Protein AF-A0A8B3CMM1-F1 (afdb_monomer_lite)

Secondary structure (DSSP, 8-state):
---TTSBP-TT-HHHHHHHHHT-GGGHHHHHHHHHHHHHTTSSTT-BHHHHHHHHHHHH-----

pLDDT: mean 87.43, std 11.06, 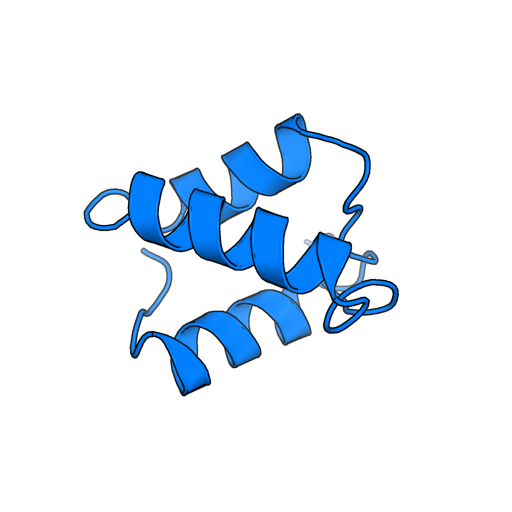range [43.22, 94.69]

Radius of gyration: 10.46 Å; chains: 1; bounding box: 22×27×22 Å

Foldseek 3Di:
DPQQQDQQALPDLVSLQVLLVQQVVCSVVSSVVSNVCVVVVVRNGPGNNRSQVVCCVPVVDHGD

Structure (mmCIF, N/CA/C/O backbone):
data_AF-A0A8B3CMM1-F1
#
_entry.id   AF-A0A8B3CMM1-F1
#
loop_
_atom_site.group_PDB
_atom_site.id
_atom_site.type_symbol
_atom_site.label_atom_id
_atom_site.label_alt_id
_atom_site.label_comp_id
_atom_site.label_asym_id
_atom_site.label_entity_id
_atom_site.label_seq_id
_atom_site.pdbx_PDB_ins_code
_atom_site.Cartn_x
_atom_site.Cartn_y
_atom_site.Cartn_z
_atom_site.occupancy
_atom_site.B_iso_or_equiv
_atom_site.auth_seq_id
_atom_site.auth_comp_id
_atom_site.auth_asym_id
_atom_site.auth_atom_id
_atom_site.pdbx_PDB_model_num
ATOM 1 N N . MET A 1 1 ? 11.257 15.248 -6.325 1.00 43.22 1 MET A N 1
ATOM 2 C CA . MET A 1 1 ? 9.878 15.036 -6.813 1.00 43.22 1 MET A CA 1
ATOM 3 C C . MET A 1 1 ? 9.913 14.011 -7.944 1.00 43.22 1 MET A C 1
ATOM 5 O O . MET A 1 1 ? 10.093 14.452 -9.063 1.00 43.22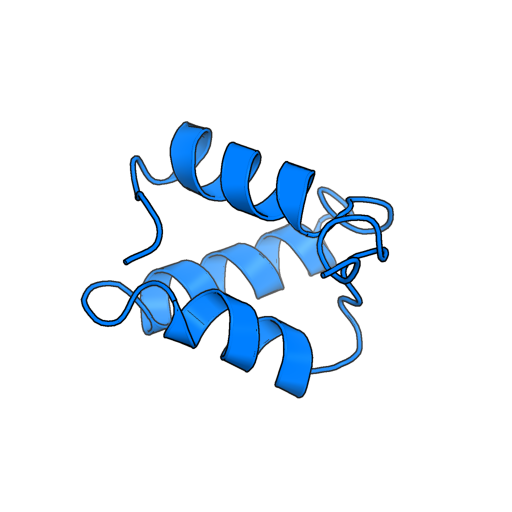 1 MET A O 1
ATOM 9 N N . THR A 1 2 ? 9.829 12.696 -7.670 1.00 46.00 2 THR A N 1
ATOM 10 C CA . THR A 1 2 ? 9.638 11.624 -8.697 1.00 46.00 2 THR A CA 1
ATOM 11 C C . THR A 1 2 ? 9.555 10.202 -8.088 1.00 46.00 2 THR A C 1
ATOM 13 O O . THR A 1 2 ? 10.012 9.239 -8.691 1.00 46.00 2 THR A O 1
ATOM 16 N N . SER A 1 3 ? 9.008 10.011 -6.881 1.00 56.31 3 SER A N 1
ATOM 17 C CA . SER A 1 3 ? 8.904 8.645 -6.310 1.00 56.31 3 SER A CA 1
ATOM 18 C C . SER A 1 3 ? 7.571 7.950 -6.601 1.00 56.31 3 SER A C 1
ATOM 20 O O . SER A 1 3 ? 7.527 6.729 -6.598 1.00 56.31 3 SER A O 1
ATOM 22 N N . ASP A 1 4 ? 6.513 8.690 -6.951 1.00 56.28 4 ASP A N 1
ATOM 23 C CA . ASP A 1 4 ? 5.167 8.129 -7.183 1.00 56.28 4 ASP A CA 1
ATOM 24 C C . ASP A 1 4 ? 5.051 7.245 -8.442 1.00 56.28 4 ASP A C 1
ATOM 26 O O . ASP A 1 4 ? 4.090 6.496 -8.606 1.00 56.28 4 ASP A O 1
ATOM 30 N N . HIS A 1 5 ? 6.041 7.330 -9.335 1.00 59.84 5 HIS A N 1
ATOM 31 C CA . HIS A 1 5 ? 6.121 6.542 -10.568 1.00 59.84 5 HIS A CA 1
ATOM 32 C C . HIS A 1 5 ? 6.909 5.241 -10.375 1.00 59.84 5 HIS A C 1
ATOM 34 O O . HIS A 1 5 ? 6.953 4.417 -11.286 1.00 59.84 5 HIS A O 1
ATOM 40 N N . LYS A 1 6 ? 7.553 5.055 -9.213 1.00 77.19 6 LYS A N 1
ATOM 41 C CA . LYS A 1 6 ? 8.228 3.799 -8.895 1.00 77.19 6 LYS A CA 1
ATOM 42 C C . LYS A 1 6 ? 7.181 2.737 -8.581 1.00 77.19 6 LYS A C 1
ATOM 44 O O . LYS A 1 6 ? 6.153 3.029 -7.956 1.00 77.19 6 LYS A O 1
ATOM 49 N N . LEU A 1 7 ? 7.455 1.526 -9.056 1.00 84.06 7 LEU A N 1
ATOM 50 C CA . LEU A 1 7 ? 6.659 0.353 -8.728 1.00 84.06 7 LEU A CA 1
ATOM 51 C C . LEU A 1 7 ? 6.640 0.176 -7.214 1.00 84.06 7 LEU A C 1
ATOM 53 O O . LEU A 1 7 ? 7.664 0.372 -6.565 1.00 84.06 7 LEU A O 1
ATOM 57 N N . PHE A 1 8 ? 5.460 -0.140 -6.701 1.00 87.94 8 PHE A N 1
ATOM 58 C CA . PHE A 1 8 ? 5.270 -0.518 -5.321 1.00 87.94 8 PHE A CA 1
ATOM 59 C C . PHE A 1 8 ? 5.834 -1.925 -5.114 1.00 87.94 8 PHE A C 1
ATOM 61 O O . PHE A 1 8 ? 5.416 -2.875 -5.778 1.00 87.94 8 PHE A O 1
ATOM 68 N N . ASN A 1 9 ? 6.794 -2.050 -4.214 1.00 85.88 9 ASN A N 1
ATOM 69 C CA . ASN A 1 9 ? 7.478 -3.269 -3.868 1.00 85.88 9 ASN A CA 1
ATOM 70 C C . ASN A 1 9 ? 6.761 -3.963 -2.708 1.00 85.88 9 ASN A C 1
ATOM 72 O O . ASN A 1 9 ? 6.822 -3.549 -1.551 1.00 85.88 9 ASN A O 1
ATOM 76 N N . CYS A 1 10 ? 6.090 -5.061 -3.038 1.00 86.12 10 CYS A N 1
ATOM 77 C CA . CYS A 1 10 ? 5.397 -5.907 -2.077 1.00 86.12 10 CYS A CA 1
ATOM 78 C C . CYS A 1 10 ? 6.330 -6.688 -1.140 1.00 86.12 10 CYS A C 1
ATOM 80 O O . CYS A 1 10 ? 5.887 -7.103 -0.067 1.00 86.12 10 CYS A O 1
ATOM 82 N N . ASP A 1 11 ? 7.587 -6.895 -1.536 1.00 84.75 11 ASP A N 1
ATOM 83 C CA . ASP A 1 11 ? 8.569 -7.667 -0.770 1.00 84.75 11 ASP A CA 1
ATOM 84 C C . ASP A 1 11 ? 9.318 -6.809 0.262 1.00 84.75 11 ASP A C 1
ATOM 86 O O . ASP A 1 11 ? 9.913 -7.337 1.203 1.00 84.75 11 ASP A O 1
ATOM 90 N N . GLU A 1 12 ? 9.255 -5.480 0.139 1.00 86.50 12 GLU A N 1
AT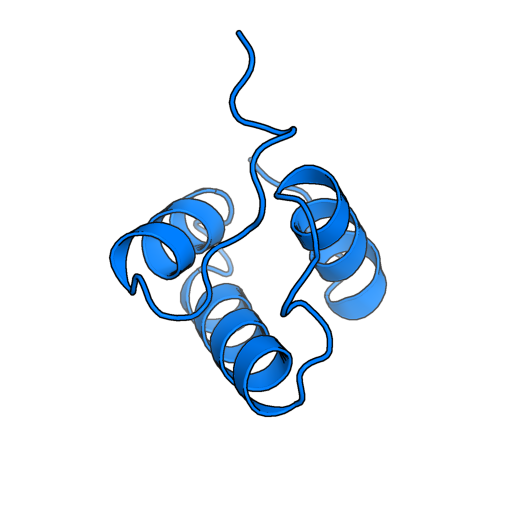OM 91 C CA . GLU A 1 12 ? 9.857 -4.559 1.099 1.00 86.50 12 GLU A CA 1
ATOM 92 C C . GLU A 1 12 ? 8.839 -4.082 2.136 1.00 86.50 12 GLU A C 1
ATOM 94 O O . GLU A 1 12 ? 8.013 -3.200 1.898 1.00 86.50 12 GLU A O 1
ATOM 99 N N . GLU A 1 13 ? 8.944 -4.623 3.353 1.00 86.94 13 GLU A N 1
ATOM 100 C CA . GLU A 1 13 ? 8.052 -4.246 4.456 1.00 86.94 13 GLU A CA 1
ATOM 101 C C . GLU A 1 13 ? 8.116 -2.741 4.779 1.00 86.94 13 GLU A C 1
ATOM 103 O O . GLU A 1 13 ? 7.096 -2.146 5.131 1.00 86.94 13 GLU A O 1
ATOM 108 N N . TYR A 1 14 ? 9.276 -2.104 4.579 1.00 86.56 14 TYR A N 1
ATOM 109 C CA . TYR A 1 14 ? 9.427 -0.655 4.727 1.00 86.56 14 TYR A CA 1
ATOM 110 C C . TYR A 1 14 ? 8.487 0.130 3.805 1.00 86.56 14 TYR A C 1
ATOM 112 O O . TYR A 1 14 ? 7.964 1.165 4.211 1.00 86.56 14 TYR A O 1
ATOM 120 N N . GLU A 1 15 ? 8.232 -0.355 2.590 1.00 88.06 15 GLU A N 1
ATOM 121 C CA . GLU A 1 15 ? 7.386 0.347 1.630 1.00 88.06 15 GLU A CA 1
ATOM 122 C C . GLU A 1 15 ? 5.903 0.245 1.999 1.00 88.06 15 GLU A C 1
ATOM 124 O O . GLU A 1 15 ? 5.161 1.230 1.956 1.00 88.06 15 GLU A O 1
ATOM 129 N N . VAL A 1 16 ? 5.491 -0.925 2.489 1.00 91.38 16 VAL A N 1
ATOM 130 C CA . VAL A 1 16 ? 4.162 -1.134 3.069 1.00 91.38 16 VAL A CA 1
ATOM 131 C C . VAL A 1 16 ? 3.952 -0.225 4.285 1.00 91.38 16 VAL A C 1
ATOM 133 O O . VAL A 1 16 ? 2.909 0.425 4.394 1.00 91.38 16 VAL A O 1
ATOM 136 N N . ASP A 1 17 ? 4.926 -0.151 5.197 1.00 91.62 17 ASP A N 1
ATOM 137 C CA . ASP A 1 17 ? 4.853 0.733 6.364 1.00 91.62 17 ASP A CA 1
ATOM 138 C C . ASP A 1 17 ? 4.881 2.215 5.978 1.00 91.62 17 ASP A C 1
ATOM 140 O O . ASP A 1 17 ? 4.142 3.004 6.572 1.00 91.62 17 ASP A O 1
ATOM 144 N N . TYR A 1 18 ? 5.665 2.595 4.965 1.00 91.56 18 TYR A N 1
ATOM 145 C CA . TYR A 1 18 ? 5.693 3.954 4.432 1.00 91.56 18 TYR A CA 1
ATOM 146 C C . TYR A 1 18 ? 4.318 4.358 3.901 1.00 91.56 18 TYR A C 1
ATOM 148 O O . TYR A 1 18 ? 3.759 5.355 4.362 1.00 91.56 18 TYR A O 1
ATOM 156 N N . VAL A 1 19 ? 3.717 3.560 3.013 1.00 91.38 19 VAL A N 1
ATOM 157 C CA . VAL A 1 19 ? 2.383 3.863 2.477 1.00 91.38 19 VAL A CA 1
ATOM 158 C C . VAL A 1 19 ? 1.340 3.884 3.588 1.00 91.38 19 VAL A C 1
ATOM 160 O O . VAL A 1 19 ? 0.525 4.801 3.632 1.00 91.38 19 VAL A O 1
ATOM 163 N N . ALA A 1 20 ? 1.378 2.931 4.521 1.00 93.12 20 ALA A N 1
ATOM 164 C CA . ALA A 1 20 ? 0.454 2.905 5.650 1.00 93.12 20 ALA A CA 1
ATOM 165 C C . ALA A 1 20 ? 0.609 4.129 6.573 1.00 93.12 20 ALA A C 1
ATOM 167 O O . ALA A 1 20 ? -0.386 4.617 7.112 1.00 93.12 20 ALA A O 1
ATOM 168 N N . SER A 1 21 ? 1.828 4.658 6.736 1.00 92.69 21 SER A N 1
ATOM 169 C CA . SER A 1 21 ? 2.094 5.848 7.556 1.00 92.69 21 SER A CA 1
ATOM 170 C C . SER A 1 21 ? 1.417 7.117 7.026 1.00 92.69 21 SER A C 1
ATOM 172 O O . SER A 1 21 ? 1.077 7.994 7.818 1.00 92.69 21 SER A O 1
ATOM 174 N N . LEU A 1 22 ? 1.123 7.178 5.720 1.00 93.12 22 LEU A N 1
ATOM 175 C CA . LEU A 1 22 ? 0.362 8.270 5.098 1.00 93.12 22 LEU A CA 1
ATOM 176 C C . LEU A 1 22 ? -1.119 8.286 5.517 1.00 93.12 22 LEU A C 1
ATOM 178 O O . LEU A 1 22 ? -1.838 9.240 5.225 1.00 93.12 22 LEU A O 1
ATOM 182 N N . TYR A 1 23 ? -1.587 7.240 6.201 1.00 93.81 23 TYR A N 1
ATOM 183 C CA . TYR A 1 23 ? -2.958 7.098 6.685 1.00 93.81 23 TYR A CA 1
ATOM 184 C C . TYR A 1 23 ? -2.955 6.887 8.205 1.00 93.81 23 TYR A C 1
ATOM 186 O O . TYR A 1 23 ? -3.345 5.818 8.671 1.00 93.81 23 TYR A O 1
ATOM 194 N N . PRO A 1 24 ? -2.547 7.877 9.020 1.00 90.56 24 PRO A N 1
ATOM 195 C CA . PRO A 1 24 ? -2.294 7.685 10.452 1.00 90.56 24 PRO A CA 1
ATOM 196 C C . PRO A 1 24 ? -3.506 7.138 11.222 1.00 90.56 24 PRO A C 1
ATOM 198 O O . PRO A 1 24 ? -3.353 6.251 12.058 1.00 90.56 24 PRO A O 1
ATOM 201 N N . ALA A 1 25 ? -4.721 7.587 10.890 1.00 92.19 25 ALA A N 1
ATOM 202 C CA . ALA A 1 25 ? -5.959 7.103 11.511 1.00 92.19 25 ALA A CA 1
ATOM 203 C C . ALA A 1 25 ? -6.361 5.673 11.090 1.00 92.19 25 ALA A C 1
ATOM 205 O O . ALA A 1 25 ? -7.187 5.047 11.745 1.00 92.19 25 ALA A O 1
ATOM 206 N N . ASN A 1 26 ? -5.807 5.158 9.990 1.00 92.81 26 ASN A N 1
ATOM 207 C CA . ASN A 1 26 ? -6.164 3.864 9.402 1.00 92.81 26 ASN A CA 1
ATOM 208 C C . ASN A 1 26 ? -4.929 3.009 9.081 1.00 92.81 26 ASN A C 1
ATOM 210 O O . ASN A 1 26 ? -5.002 2.116 8.237 1.00 92.81 26 ASN A O 1
ATOM 214 N N . ARG A 1 27 ? -3.798 3.267 9.748 1.00 93.12 27 ARG A N 1
ATOM 215 C CA . ARG A 1 27 ? -2.494 2.688 9.404 1.00 93.12 27 ARG A CA 1
ATOM 216 C C . ARG A 1 27 ? -2.544 1.165 9.346 1.00 93.12 27 ARG A C 1
ATOM 218 O O . ARG A 1 27 ? -2.197 0.582 8.326 1.00 93.12 27 ARG A O 1
ATOM 225 N N . GLU A 1 28 ? -3.043 0.531 10.404 1.00 93.56 28 GLU A N 1
ATOM 226 C CA . GLU A 1 28 ? -3.151 -0.931 10.493 1.00 93.56 28 GLU A CA 1
ATOM 227 C C . GLU A 1 28 ? -4.066 -1.511 9.405 1.00 93.56 28 GLU A C 1
ATOM 229 O O . GLU A 1 28 ? -3.756 -2.536 8.798 1.00 93.56 28 GLU A O 1
ATOM 234 N N . ARG A 1 29 ? -5.168 -0.816 9.096 1.00 94.19 29 ARG A N 1
ATOM 235 C CA . ARG A 1 29 ? -6.121 -1.230 8.060 1.00 94.19 29 ARG A CA 1
ATOM 236 C C . ARG A 1 29 ? -5.502 -1.157 6.665 1.00 94.19 29 ARG A C 1
ATOM 238 O O . ARG A 1 29 ? -5.664 -2.089 5.882 1.00 94.19 29 ARG A O 1
ATOM 245 N N . VAL A 1 30 ? -4.772 -0.082 6.365 1.00 94.31 30 VAL A N 1
ATOM 246 C CA . VAL A 1 30 ? -4.047 0.074 5.096 1.00 94.31 30 VAL A CA 1
ATOM 247 C C . VAL A 1 30 ? -2.918 -0.950 4.997 1.00 94.31 30 VAL A C 1
ATOM 249 O O . VAL A 1 30 ? -2.790 -1.608 3.971 1.00 94.31 30 VAL A O 1
ATOM 252 N N . LYS A 1 31 ? -2.156 -1.164 6.075 1.00 94.31 31 LYS A N 1
ATOM 253 C CA . LYS A 1 31 ? -1.085 -2.168 6.133 1.00 94.31 31 LYS A CA 1
ATOM 254 C C . LYS A 1 31 ? -1.607 -3.575 5.831 1.00 94.31 31 LYS A C 1
ATOM 256 O O . LYS A 1 31 ? -1.031 -4.273 4.998 1.00 94.31 31 LYS A O 1
ATOM 261 N N . ALA A 1 32 ? -2.712 -3.977 6.460 1.00 94.56 32 ALA A N 1
ATOM 262 C CA . ALA A 1 32 ? -3.353 -5.264 6.198 1.00 94.56 32 ALA A CA 1
ATOM 263 C C . ALA A 1 32 ? -3.841 -5.377 4.743 1.00 94.56 32 ALA A C 1
ATOM 265 O O . ALA A 1 32 ? -3.567 -6.376 4.081 1.00 94.56 32 ALA A O 1
ATOM 266 N N . PHE A 1 33 ? -4.492 -4.331 4.227 1.00 94.69 33 PHE A N 1
ATOM 267 C CA . PHE A 1 33 ? -4.976 -4.281 2.847 1.00 94.69 33 PHE A CA 1
ATOM 268 C C . PHE A 1 33 ? -3.851 -4.402 1.810 1.00 94.69 33 PHE A C 1
ATOM 270 O O . PHE A 1 33 ? -3.996 -5.127 0.826 1.00 94.69 33 PHE A O 1
ATOM 277 N N . LEU A 1 34 ? -2.722 -3.723 2.031 1.00 93.12 34 LEU A N 1
ATOM 278 C CA . LEU A 1 34 ? -1.550 -3.801 1.160 1.00 93.12 34 LEU A CA 1
ATOM 279 C C . LEU A 1 34 ? -0.952 -5.207 1.163 1.00 93.12 34 LEU A C 1
ATOM 281 O O . LEU A 1 34 ? -0.733 -5.768 0.094 1.00 93.12 34 LEU A O 1
ATOM 285 N N . LYS A 1 35 ? -0.756 -5.810 2.345 1.00 92.69 35 LYS A N 1
ATOM 286 C CA . LYS A 1 35 ? -0.234 -7.183 2.462 1.00 92.69 35 LYS A CA 1
ATOM 287 C C . LYS A 1 35 ? -1.140 -8.198 1.756 1.00 92.69 35 LYS A C 1
ATOM 289 O O . LYS A 1 35 ? -0.636 -9.083 1.067 1.00 92.69 35 LYS A O 1
ATOM 294 N N . ASP A 1 36 ? -2.456 -8.063 1.892 1.00 94.12 36 ASP A N 1
ATOM 295 C CA . ASP A 1 36 ? -3.424 -8.935 1.217 1.00 94.12 36 ASP A CA 1
ATOM 296 C C . ASP A 1 36 ? -3.432 -8.730 -0.309 1.00 94.12 36 ASP A C 1
ATOM 298 O O . ASP A 1 36 ? -3.337 -9.687 -1.081 1.00 94.12 36 ASP A O 1
ATOM 302 N N . SER A 1 37 ? -3.421 -7.470 -0.752 1.00 92.62 37 SER A N 1
ATOM 303 C CA . SER A 1 37 ? -3.362 -7.106 -2.172 1.00 92.62 37 SER A CA 1
ATOM 304 C C . SER A 1 37 ? -2.072 -7.583 -2.842 1.00 92.62 37 SER A C 1
ATOM 306 O O . SER A 1 37 ? -2.099 -7.991 -4.004 1.00 92.62 37 SER A O 1
ATOM 308 N N . CYS A 1 38 ? -0.954 -7.567 -2.114 1.00 91.06 38 CYS A N 1
ATOM 309 C CA . CYS A 1 38 ? 0.317 -8.131 -2.554 1.00 91.06 38 CYS A CA 1
ATOM 310 C C . CYS A 1 38 ? 0.243 -9.653 -2.709 1.00 91.06 38 CYS A C 1
ATOM 312 O O . CYS A 1 38 ? 0.590 -10.172 -3.765 1.00 91.06 38 CYS A O 1
ATOM 314 N N . ARG A 1 39 ? -0.281 -10.370 -1.705 1.00 91.25 39 ARG A N 1
ATOM 315 C CA . ARG A 1 39 ? -0.458 -11.836 -1.760 1.00 91.25 39 ARG A CA 1
ATOM 316 C C . ARG A 1 39 ? -1.379 -12.281 -2.894 1.00 91.25 39 ARG A C 1
ATOM 318 O O . ARG A 1 39 ? -1.148 -13.322 -3.498 1.00 91.25 39 ARG A O 1
ATOM 325 N N . SER A 1 40 ? -2.395 -11.478 -3.196 1.00 91.44 40 SER A N 1
ATOM 326 C CA . SER A 1 40 ? -3.342 -11.723 -4.288 1.00 91.44 40 SER A CA 1
ATOM 327 C C . SER A 1 40 ? -2.823 -11.271 -5.663 1.00 91.44 40 SER A C 1
ATOM 329 O O . SER A 1 40 ? -3.575 -11.310 -6.634 1.00 91.44 40 SER A O 1
ATOM 331 N N . ASN A 1 41 ? -1.570 -10.801 -5.766 1.00 87.69 41 ASN A N 1
ATOM 332 C CA . ASN A 1 41 ? -0.969 -10.201 -6.967 1.00 87.69 41 ASN A CA 1
ATOM 333 C C . ASN A 1 41 ? -1.742 -9.001 -7.554 1.00 87.69 41 ASN A C 1
ATOM 335 O O . ASN A 1 41 ? -1.479 -8.579 -8.680 1.00 87.69 41 ASN A O 1
ATOM 339 N N . LYS A 1 42 ? -2.661 -8.398 -6.789 1.00 89.06 42 LYS A N 1
ATOM 340 C CA . LYS A 1 42 ? -3.499 -7.272 -7.230 1.00 89.06 42 LYS A CA 1
ATOM 341 C C . LYS A 1 42 ? -2.667 -6.013 -7.488 1.00 89.06 42 LYS A C 1
ATOM 343 O O . LYS A 1 42 ? -3.010 -5.234 -8.372 1.00 89.06 42 LYS A O 1
ATOM 348 N N . ILE A 1 43 ? -1.576 -5.832 -6.735 1.00 89.25 43 ILE A N 1
ATOM 349 C CA . ILE A 1 43 ? -0.695 -4.653 -6.821 1.00 89.25 43 ILE A CA 1
ATOM 350 C C . ILE A 1 43 ? 0.763 -4.972 -7.189 1.00 89.25 43 ILE A C 1
ATOM 352 O O . ILE A 1 43 ? 1.600 -4.081 -7.136 1.00 89.25 43 ILE A O 1
ATOM 356 N N . HIS A 1 44 ? 1.063 -6.201 -7.628 1.00 83.88 44 HIS A N 1
ATOM 357 C CA . HIS A 1 44 ? 2.433 -6.679 -7.890 1.00 83.88 44 HIS A CA 1
ATOM 358 C C . HIS A 1 44 ? 3.221 -5.815 -8.898 1.00 83.88 44 HIS A C 1
ATOM 360 O O . HIS A 1 44 ? 4.425 -5.656 -8.761 1.00 83.88 44 HIS A O 1
ATOM 366 N N . HIS A 1 45 ? 2.552 -5.212 -9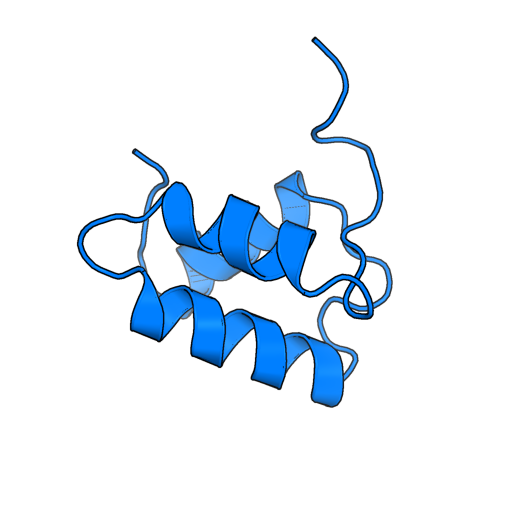.889 1.00 85.38 45 HIS A N 1
ATOM 367 C CA . HIS A 1 45 ? 3.153 -4.259 -10.841 1.00 85.38 45 HIS A CA 1
ATOM 368 C C . HIS A 1 45 ? 2.487 -2.877 -10.783 1.00 85.38 45 HIS A C 1
ATOM 370 O O . HIS A 1 45 ? 2.437 -2.160 -11.784 1.00 85.38 45 HIS A O 1
ATOM 376 N N . SER A 1 46 ? 1.905 -2.521 -9.639 1.00 88.81 46 SER A N 1
ATOM 377 C CA . SER A 1 46 ? 1.284 -1.209 -9.470 1.00 88.81 46 SER A CA 1
ATOM 378 C C . SER A 1 46 ? 2.322 -0.168 -9.080 1.00 88.81 46 SER A C 1
ATOM 380 O O . SER A 1 46 ? 3.235 -0.453 -8.318 1.00 88.81 46 SER A O 1
ATOM 382 N N . THR A 1 47 ? 2.182 1.059 -9.567 1.00 90.75 47 THR A N 1
ATOM 383 C CA . THR A 1 47 ? 2.930 2.203 -9.034 1.00 90.75 47 THR A CA 1
ATOM 384 C C . THR A 1 47 ? 2.350 2.653 -7.697 1.00 90.75 47 THR A C 1
ATOM 386 O O . THR A 1 47 ? 1.197 2.359 -7.376 1.00 90.75 47 THR A O 1
ATOM 389 N N . HIS A 1 48 ? 3.111 3.437 -6.934 1.00 90.12 48 HIS A N 1
ATOM 390 C CA . HIS A 1 48 ? 2.603 4.078 -5.716 1.00 90.12 48 HIS A CA 1
ATOM 391 C C . HIS A 1 48 ? 1.307 4.862 -5.969 1.00 90.12 48 HIS A C 1
ATOM 393 O O . HIS A 1 48 ? 0.349 4.725 -5.209 1.00 90.12 48 HIS A O 1
ATOM 399 N N . ALA A 1 49 ? 1.230 5.595 -7.085 1.00 89.94 49 ALA A N 1
ATOM 400 C CA . ALA A 1 49 ? 0.017 6.307 -7.477 1.00 89.94 49 ALA A CA 1
ATOM 401 C C . ALA A 1 49 ? -1.187 5.362 -7.646 1.00 89.94 49 ALA A C 1
ATOM 403 O O . ALA A 1 49 ? -2.268 5.645 -7.132 1.00 89.94 49 ALA A O 1
ATOM 404 N N . GLN A 1 50 ? -1.000 4.216 -8.311 1.00 91.44 50 GLN A N 1
ATOM 405 C CA . GLN A 1 50 ? -2.054 3.208 -8.478 1.00 91.44 50 GLN A CA 1
ATOM 406 C C . GLN A 1 50 ? -2.462 2.575 -7.146 1.00 91.44 50 GLN A C 1
ATOM 408 O O . GLN A 1 50 ? -3.649 2.341 -6.921 1.00 91.44 50 GLN A O 1
ATOM 413 N N . VAL A 1 51 ? -1.507 2.344 -6.243 1.00 92.25 51 VAL A N 1
ATOM 414 C CA . VAL A 1 51 ? -1.782 1.849 -4.890 1.00 92.25 51 VAL A CA 1
ATOM 415 C C . VAL A 1 51 ? -2.612 2.859 -4.094 1.00 92.25 51 VAL A C 1
ATOM 417 O O . VAL A 1 51 ? -3.590 2.473 -3.456 1.00 92.25 51 VAL A O 1
ATOM 420 N N . TYR A 1 52 ? -2.293 4.154 -4.167 1.00 92.38 52 TYR A N 1
ATOM 421 C CA . TYR A 1 52 ? -3.088 5.200 -3.516 1.00 92.38 52 TYR A CA 1
ATOM 422 C C . TYR A 1 52 ? -4.500 5.295 -4.098 1.00 92.38 52 TYR A C 1
ATOM 424 O O . TYR A 1 52 ? -5.469 5.388 -3.343 1.00 92.38 52 TYR A O 1
ATOM 432 N N . ASP A 1 53 ? -4.633 5.228 -5.424 1.00 93.06 53 ASP A N 1
ATOM 433 C CA . ASP A 1 53 ? -5.934 5.205 -6.097 1.00 93.06 53 ASP A CA 1
ATOM 434 C C . ASP A 1 53 ? -6.760 3.991 -5.655 1.00 93.06 53 ASP A C 1
ATOM 436 O O . ASP A 1 53 ? -7.956 4.110 -5.386 1.00 93.06 53 ASP A O 1
ATOM 440 N N . LEU A 1 54 ? -6.119 2.829 -5.520 1.00 93.25 54 LEU A N 1
ATOM 441 C CA . LEU A 1 54 ? -6.768 1.608 -5.064 1.00 93.25 54 LEU A CA 1
ATOM 442 C C . LEU A 1 54 ? -7.227 1.720 -3.605 1.00 93.25 54 LEU A C 1
ATOM 444 O O . LEU A 1 54 ? -8.375 1.402 -3.310 1.00 93.25 54 LEU A O 1
ATOM 448 N N . ILE A 1 55 ? -6.374 2.225 -2.709 1.00 93.56 55 ILE A N 1
ATOM 449 C CA . ILE A 1 55 ? -6.735 2.490 -1.307 1.00 93.56 55 ILE A CA 1
ATOM 450 C C . ILE A 1 55 ? -7.936 3.439 -1.237 1.00 93.56 55 ILE A C 1
ATOM 452 O O . ILE A 1 55 ? -8.880 3.195 -0.484 1.00 93.56 55 ILE A O 1
ATOM 456 N N . LYS A 1 56 ? -7.950 4.491 -2.058 1.00 94.38 56 LYS A N 1
ATOM 457 C CA . LYS A 1 56 ? -9.075 5.425 -2.129 1.00 94.38 56 LYS A CA 1
ATOM 458 C C . LYS A 1 56 ? -10.359 4.754 -2.617 1.00 94.38 56 LYS A C 1
ATOM 460 O O . LYS A 1 56 ? -11.415 5.008 -2.047 1.00 94.38 56 LYS A O 1
ATOM 465 N N . ARG A 1 57 ? -10.288 3.907 -3.646 1.00 94.19 57 ARG A N 1
ATOM 466 C CA . ARG A 1 57 ? -11.458 3.218 -4.226 1.00 94.19 57 ARG A CA 1
ATOM 467 C C . ARG A 1 57 ? -12.030 2.137 -3.309 1.00 94.19 57 ARG A C 1
ATOM 469 O O . ARG A 1 57 ? -13.243 2.055 -3.174 1.00 94.19 57 ARG A O 1
ATOM 476 N N . GLU A 1 58 ? -11.173 1.329 -2.692 1.00 94.06 58 GLU A N 1
ATOM 477 C CA . GLU A 1 58 ? -11.570 0.142 -1.918 1.00 94.06 58 GLU A CA 1
ATOM 478 C C . GLU A 1 58 ? -11.827 0.464 -0.442 1.00 94.06 58 GLU A C 1
ATOM 480 O O . GLU A 1 58 ? -12.738 -0.084 0.175 1.00 94.06 58 GLU A O 1
ATOM 485 N N . LEU A 1 59 ? -11.028 1.361 0.145 1.00 92.75 59 LEU A N 1
ATOM 486 C CA . LEU A 1 59 ? -11.133 1.718 1.563 1.00 92.75 59 LEU A CA 1
ATOM 487 C C . LEU A 1 59 ? -11.802 3.077 1.795 1.00 92.75 59 LEU A C 1
ATOM 489 O O . LEU A 1 59 ? -12.137 3.385 2.939 1.00 92.75 59 LEU A O 1
ATOM 493 N N . GLY A 1 60 ? -11.994 3.890 0.751 1.00 93.88 60 GLY A N 1
ATOM 494 C CA . GLY A 1 60 ? -12.541 5.244 0.884 1.00 93.88 60 GLY A CA 1
ATOM 495 C C . GLY A 1 60 ? -11.585 6.223 1.572 1.00 93.88 60 GLY A C 1
ATOM 496 O O . GLY A 1 60 ? -12.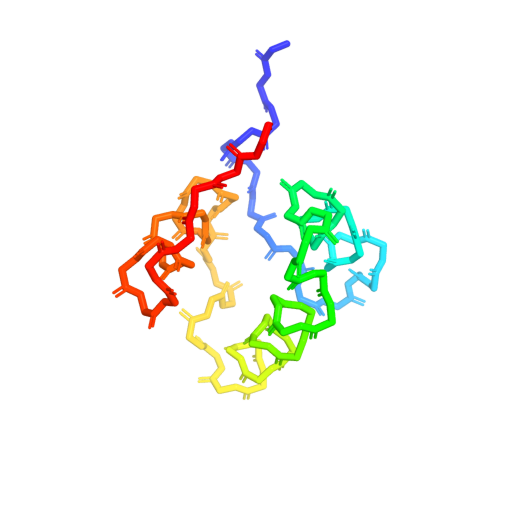026 7.247 2.089 1.00 93.88 60 GLY A O 1
ATOM 497 N N . LEU A 1 61 ? -10.288 5.904 1.631 1.00 92.06 61 LEU A N 1
ATOM 498 C CA . LEU A 1 61 ? -9.295 6.668 2.386 1.00 92.06 61 LEU A CA 1
ATOM 499 C C . LEU A 1 61 ? -8.506 7.616 1.483 1.00 92.06 61 LEU A C 1
ATOM 501 O O . LEU A 1 61 ? -8.138 7.275 0.362 1.00 92.06 61 LEU A O 1
ATOM 505 N N . ILE A 1 62 ? -8.197 8.801 2.000 1.00 88.62 62 ILE A N 1
ATOM 506 C CA . ILE A 1 62 ? -7.347 9.788 1.331 1.00 88.62 62 ILE A CA 1
ATOM 507 C C . ILE A 1 62 ? -6.087 9.942 2.180 1.00 88.62 62 ILE A C 1
ATOM 509 O O . ILE A 1 62 ? -6.186 10.046 3.403 1.00 88.62 62 ILE A O 1
ATOM 513 N N . LYS A 1 63 ? -4.915 9.899 1.536 1.00 83.38 63 LYS A N 1
A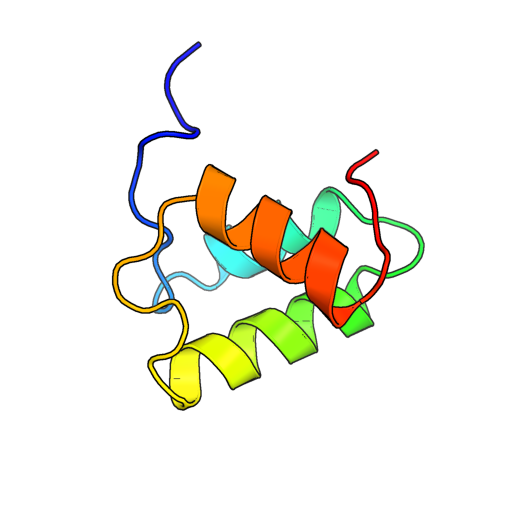TOM 514 C CA . LYS A 1 63 ? -3.636 10.121 2.218 1.00 83.38 63 LYS A CA 1
ATOM 515 C C . LYS A 1 63 ? -3.614 11.512 2.858 1.00 83.38 63 LYS A C 1
ATOM 517 O O . LYS A 1 63 ? -4.143 12.457 2.268 1.00 83.38 63 LYS A O 1
ATOM 522 N N . SER A 1 64 ? -3.039 11.596 4.054 1.00 76.44 64 SER A N 1
ATOM 523 C CA . SER A 1 64 ? -2.941 12.832 4.833 1.00 76.44 64 SER A CA 1
ATOM 524 C C . SER A 1 64 ? -1.777 13.719 4.409 1.00 76.44 64 SER A C 1
ATOM 526 O O . SER A 1 64 ? -0.856 13.229 3.715 1.00 76.44 64 SER A O 1
#

Organism: NCBI:txid2202203

Sequence (64 aa):
MTSDHKLFNCDEEYEVDYVASLYPANRERVKAFLKDSCRSNKIHHSTHAQVYDLIKRELGLIKS